Protein AF-K1UHK9-F1 (afdb_monomer_lite)

Sequence (121 aa):
MDTVSGIVMAHKGETPGLGAEIATPKFQAHFAGKKLFKSGEFVSVSLRKGGAKDPEHEVDGISGGTKTSDGVTAMLRDCLSAYLPYFESQHQAAAQSAPAAANEAASSEVSNQQNVNESHE

Structure (mmCIF, N/CA/C/O backbone):
data_AF-K1UHK9-F1
#
_entry.id   AF-K1UHK9-F1
#
loop_
_atom_site.group_PDB
_atom_site.id
_atom_site.type_symbol
_atom_site.label_atom_id
_atom_site.label_alt_id
_atom_site.label_comp_id
_atom_site.label_asym_id
_atom_site.label_entity_id
_atom_site.label_seq_id
_atom_site.pdbx_PDB_ins_code
_atom_site.Cartn_x
_atom_site.Cartn_y
_atom_site.Cartn_z
_atom_site.occupancy
_atom_site.B_iso_or_equiv
_atom_site.auth_seq_id
_atom_site.auth_comp_id
_atom_site.auth_asym_id
_atom_site.auth_atom_id
_atom_site.pdbx_PDB_model_num
ATOM 1 N N . MET A 1 1 ? -11.371 -6.304 12.944 1.00 76.19 1 MET A N 1
ATOM 2 C CA . MET A 1 1 ? -10.261 -6.843 12.137 1.00 76.19 1 MET A CA 1
ATOM 3 C C . MET A 1 1 ? -9.654 -5.649 11.421 1.00 76.19 1 MET A C 1
ATOM 5 O O . MET A 1 1 ? -10.338 -5.063 10.600 1.00 76.19 1 MET A O 1
ATOM 9 N N . ASP A 1 2 ? -8.453 -5.230 11.825 1.00 89.75 2 ASP A N 1
ATOM 10 C CA . ASP A 1 2 ? -7.865 -3.920 11.462 1.00 89.75 2 ASP A CA 1
ATOM 11 C C . ASP A 1 2 ? -6.462 -4.047 10.845 1.00 89.75 2 ASP A C 1
ATOM 13 O O . ASP A 1 2 ? -6.073 -3.262 9.986 1.00 89.75 2 ASP A O 1
ATOM 17 N N . THR A 1 3 ? -5.700 -5.060 11.258 1.00 95.25 3 THR A N 1
ATOM 18 C CA . THR A 1 3 ? -4.281 -5.179 10.916 1.00 95.25 3 THR A CA 1
ATOM 19 C C . THR A 1 3 ? -4.047 -6.015 9.659 1.00 95.25 3 THR A C 1
ATOM 21 O O . THR A 1 3 ? -4.530 -7.143 9.548 1.00 95.25 3 THR A O 1
ATOM 24 N N . VAL A 1 4 ? -3.231 -5.497 8.745 1.00 96.81 4 VAL A N 1
ATOM 25 C CA . VAL A 1 4 ? -2.753 -6.188 7.545 1.00 96.81 4 VAL A CA 1
ATOM 26 C C . VAL A 1 4 ? -1.755 -7.277 7.938 1.00 96.81 4 VAL A C 1
ATOM 28 O O . VAL A 1 4 ? -0.705 -6.997 8.515 1.00 96.81 4 VAL A O 1
ATOM 31 N N . SER A 1 5 ? -2.051 -8.534 7.605 1.00 96.94 5 SER A N 1
ATOM 32 C CA . SER A 1 5 ? -1.126 -9.655 7.846 1.00 96.94 5 SER A CA 1
ATOM 33 C C . SER A 1 5 ? 0.008 -9.721 6.819 1.00 96.94 5 SER A C 1
ATOM 35 O O . SER A 1 5 ? 1.102 -10.179 7.131 1.00 96.94 5 SER A O 1
ATOM 37 N N . GLY A 1 6 ? -0.245 -9.258 5.597 1.00 96.50 6 GLY A N 1
ATOM 38 C CA . GLY A 1 6 ? 0.711 -9.235 4.498 1.00 96.50 6 GLY A CA 1
ATOM 39 C C . GLY A 1 6 ? 0.022 -8.894 3.182 1.00 96.50 6 GLY A C 1
ATOM 40 O O . GLY A 1 6 ? -1.205 -8.822 3.112 1.00 96.50 6 GLY A O 1
ATOM 41 N N . ILE A 1 7 ? 0.817 -8.687 2.137 1.00 97.19 7 ILE A N 1
ATOM 42 C CA . ILE A 1 7 ? 0.339 -8.420 0.781 1.00 97.19 7 ILE A CA 1
ATOM 43 C C . ILE A 1 7 ? 1.226 -9.154 -0.221 1.00 97.19 7 ILE A C 1
ATOM 45 O O . ILE A 1 7 ? 2.421 -9.315 0.011 1.00 97.19 7 ILE A O 1
ATOM 49 N N . VAL A 1 8 ? 0.644 -9.562 -1.346 1.00 96.88 8 VAL A N 1
ATOM 50 C CA . VAL A 1 8 ? 1.384 -10.067 -2.503 1.00 96.88 8 VAL A CA 1
ATOM 51 C C . VAL A 1 8 ? 0.951 -9.264 -3.719 1.00 96.88 8 VAL A C 1
ATOM 53 O O . VAL A 1 8 ? -0.238 -9.158 -4.009 1.00 96.88 8 VAL A O 1
ATOM 56 N N . MET A 1 9 ? 1.919 -8.680 -4.418 1.00 95.25 9 MET A N 1
ATOM 57 C CA . MET A 1 9 ? 1.700 -7.873 -5.615 1.00 95.25 9 MET A CA 1
ATOM 58 C C . MET A 1 9 ? 2.536 -8.417 -6.773 1.00 95.25 9 MET A C 1
ATOM 60 O O . MET A 1 9 ? 3.661 -8.877 -6.586 1.00 95.25 9 MET A O 1
ATOM 64 N N . ALA A 1 10 ? 1.987 -8.336 -7.980 1.00 93.31 10 ALA A N 1
ATOM 65 C CA . ALA A 1 10 ? 2.689 -8.617 -9.228 1.00 93.31 10 ALA A CA 1
ATOM 66 C C . ALA A 1 10 ? 2.840 -7.320 -10.038 1.00 93.31 10 ALA A C 1
ATOM 68 O O . ALA A 1 10 ? 2.100 -6.368 -9.814 1.00 93.31 10 ALA A O 1
ATOM 69 N N . HIS A 1 11 ? 3.777 -7.280 -10.990 1.00 86.31 11 HIS A N 1
ATOM 70 C CA . HIS A 1 11 ? 4.191 -6.034 -11.655 1.00 86.31 11 HIS A CA 1
ATOM 71 C C . HIS A 1 11 ? 4.121 -6.074 -13.195 1.00 86.31 11 HIS A C 1
ATOM 73 O O . HIS A 1 11 ? 5.034 -5.645 -13.903 1.00 86.31 11 HIS A O 1
ATOM 79 N N . LYS A 1 12 ? 3.035 -6.609 -13.764 1.00 86.62 12 LYS A N 1
ATOM 80 C 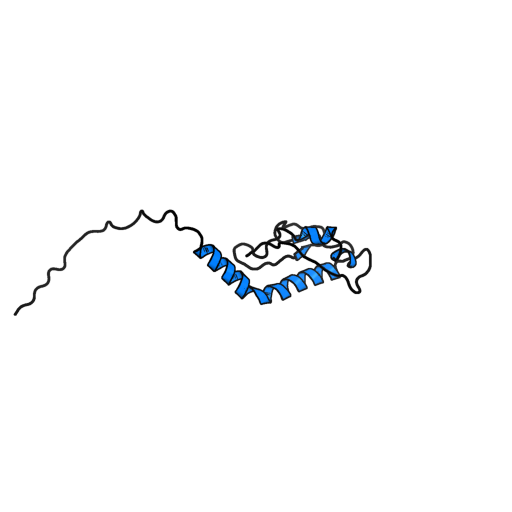CA . LYS A 1 12 ? 2.928 -6.765 -15.224 1.00 86.62 12 LYS A CA 1
ATOM 81 C C . LYS A 1 12 ? 2.947 -5.406 -15.940 1.00 86.62 12 LYS A C 1
ATOM 83 O O . LYS A 1 12 ? 2.011 -4.629 -15.807 1.00 86.62 12 LYS A O 1
ATOM 88 N N . GLY A 1 13 ? 3.970 -5.176 -16.764 1.00 85.50 13 GLY A N 1
ATOM 89 C CA . GLY A 1 13 ? 4.093 -3.965 -17.585 1.00 85.50 13 GLY A CA 1
ATOM 90 C C . GLY A 1 13 ? 4.730 -2.764 -16.879 1.00 85.50 13 GLY A C 1
ATOM 91 O O . GLY A 1 13 ? 4.846 -1.711 -17.494 1.00 85.50 13 GLY A O 1
ATOM 92 N N . GLU A 1 14 ? 5.171 -2.922 -15.630 1.00 91.31 14 GLU A N 1
ATOM 93 C CA . GLU A 1 14 ? 5.968 -1.915 -14.926 1.00 91.31 14 GLU A CA 1
ATOM 94 C C . GLU A 1 14 ? 7.447 -1.980 -15.326 1.00 91.31 14 GLU A C 1
ATOM 96 O O . GLU A 1 14 ? 7.979 -3.044 -15.657 1.00 91.31 14 GLU A O 1
ATOM 101 N N . THR A 1 15 ? 8.134 -0.841 -15.255 1.00 91.44 15 THR A N 1
ATOM 102 C CA . THR A 1 15 ? 9.548 -0.733 -15.639 1.00 91.44 15 THR A CA 1
ATOM 103 C C . THR A 1 15 ? 10.462 -1.324 -14.550 1.00 91.44 15 THR A C 1
ATOM 105 O O . THR A 1 15 ? 10.379 -0.879 -13.398 1.00 91.44 15 THR A O 1
ATOM 108 N N . PRO A 1 16 ? 11.358 -2.284 -14.876 1.00 91.69 16 PRO A N 1
ATOM 109 C CA . PRO A 1 16 ? 12.364 -2.809 -13.944 1.00 91.69 16 PRO A CA 1
ATOM 110 C C . PRO A 1 16 ? 13.209 -1.704 -13.295 1.00 91.69 16 PRO A C 1
ATOM 112 O O . PRO A 1 16 ? 13.627 -0.769 -13.976 1.00 91.69 16 PRO A O 1
ATOM 115 N N . GLY A 1 17 ? 13.455 -1.801 -11.983 1.00 88.81 17 GLY A N 1
ATOM 116 C CA . GLY A 1 17 ? 14.198 -0.795 -11.212 1.00 88.81 17 GLY A CA 1
ATOM 117 C C . GLY A 1 17 ? 13.426 0.494 -10.893 1.00 88.81 17 GLY A C 1
ATOM 118 O O . GLY A 1 17 ? 13.965 1.364 -10.212 1.00 88.81 17 GLY A O 1
ATOM 119 N N . LEU A 1 18 ? 12.187 0.638 -11.380 1.00 91.75 18 LEU A N 1
ATOM 120 C CA . LEU A 1 18 ? 11.248 1.700 -11.004 1.00 91.75 18 LEU A CA 1
ATOM 121 C C . LEU A 1 18 ? 10.006 1.051 -10.372 1.00 91.75 18 LEU A C 1
ATOM 123 O O . LEU A 1 18 ? 10.097 0.455 -9.307 1.00 91.75 18 LEU A O 1
ATOM 127 N N . GLY A 1 19 ? 8.839 1.121 -11.017 1.00 93.06 19 GLY A N 1
ATOM 128 C CA . GLY A 1 19 ? 7.583 0.609 -10.467 1.00 93.06 19 GLY A CA 1
ATOM 129 C C . GLY A 1 19 ? 7.571 -0.899 -10.220 1.00 93.06 19 GLY A C 1
ATOM 130 O O . GLY A 1 19 ? 6.881 -1.362 -9.316 1.00 93.06 19 GLY A O 1
ATOM 131 N N . ALA A 1 20 ? 8.385 -1.671 -10.950 1.00 95.94 20 ALA A N 1
ATOM 132 C CA . ALA A 1 20 ? 8.458 -3.123 -10.794 1.00 95.94 20 ALA A CA 1
ATOM 133 C C . ALA A 1 20 ? 8.847 -3.570 -9.374 1.00 95.94 20 ALA A C 1
ATOM 135 O O . ALA A 1 20 ? 8.487 -4.671 -8.951 1.00 95.94 20 ALA A O 1
ATOM 136 N N . GLU A 1 21 ? 9.518 -2.699 -8.614 1.00 96.00 21 GLU A N 1
ATOM 137 C CA . GLU A 1 21 ? 9.963 -2.989 -7.253 1.00 96.00 21 GLU A CA 1
ATOM 138 C C . GLU A 1 21 ? 8.799 -3.286 -6.284 1.00 96.00 21 GLU A C 1
ATOM 140 O O . GLU A 1 21 ? 9.026 -3.942 -5.264 1.00 96.00 21 GLU A O 1
ATOM 145 N N . ILE A 1 22 ? 7.548 -2.915 -6.620 1.00 95.62 22 ILE A N 1
ATOM 146 C CA . ILE A 1 22 ? 6.352 -3.260 -5.822 1.00 95.62 22 ILE A CA 1
ATOM 147 C C . ILE A 1 22 ? 6.176 -4.768 -5.613 1.00 95.62 22 ILE A C 1
ATOM 149 O O . ILE A 1 22 ? 5.603 -5.205 -4.616 1.00 95.62 22 ILE A O 1
ATOM 153 N N . ALA A 1 23 ? 6.650 -5.583 -6.554 1.00 96.19 23 ALA A N 1
ATOM 154 C CA . ALA A 1 23 ? 6.502 -7.030 -6.489 1.00 96.19 23 ALA A CA 1
ATOM 155 C C . ALA A 1 23 ? 7.616 -7.722 -5.693 1.00 96.19 23 ALA A C 1
ATOM 157 O O . ALA A 1 23 ? 7.584 -8.939 -5.515 1.00 96.19 23 ALA A O 1
ATOM 158 N N . THR A 1 24 ? 8.614 -6.973 -5.223 1.00 96.06 24 THR A N 1
ATOM 159 C CA . THR A 1 24 ? 9.720 -7.567 -4.478 1.00 96.06 24 THR A CA 1
ATOM 160 C C . THR A 1 24 ? 9.274 -7.966 -3.067 1.00 96.06 24 THR A C 1
ATOM 162 O O . THR A 1 24 ? 8.509 -7.233 -2.429 1.00 96.06 24 THR A O 1
ATOM 165 N N . PRO A 1 25 ? 9.796 -9.078 -2.514 1.00 96.94 25 PRO A N 1
ATOM 166 C CA . PRO A 1 25 ? 9.511 -9.464 -1.132 1.00 96.94 25 PRO A CA 1
ATOM 167 C C . PRO A 1 25 ? 9.897 -8.375 -0.127 1.00 96.94 25 PRO A C 1
ATOM 169 O O . PRO A 1 25 ? 9.192 -8.147 0.851 1.00 96.94 25 PRO A O 1
ATOM 172 N N . LYS A 1 26 ? 11.002 -7.666 -0.400 1.00 96.00 26 LYS A N 1
ATOM 173 C CA . LYS A 1 26 ? 11.476 -6.556 0.431 1.00 96.00 26 LYS A CA 1
ATOM 174 C C . LYS A 1 26 ? 10.425 -5.453 0.529 1.00 96.00 26 LYS A C 1
ATOM 176 O O . LYS A 1 26 ? 10.142 -5.001 1.631 1.00 96.00 26 LYS A O 1
ATOM 181 N N . PHE A 1 27 ? 9.839 -5.052 -0.599 1.00 96.50 27 PHE A N 1
ATOM 182 C CA . PHE A 1 27 ? 8.816 -4.014 -0.604 1.00 96.50 27 PHE A CA 1
ATOM 183 C C . PHE A 1 27 ? 7.523 -4.473 0.084 1.00 96.50 27 PHE A C 1
ATOM 185 O O . PHE A 1 27 ? 6.974 -3.767 0.927 1.00 96.50 27 PHE A O 1
ATOM 192 N N . GLN A 1 28 ? 7.056 -5.685 -0.225 1.00 97.75 28 GLN A N 1
ATOM 193 C CA . GLN A 1 28 ? 5.817 -6.241 0.335 1.00 97.75 28 GLN A CA 1
ATOM 194 C C . GLN A 1 28 ? 5.876 -6.432 1.855 1.00 97.75 28 GLN A C 1
ATOM 196 O O . GLN A 1 28 ? 4.864 -6.261 2.538 1.00 97.75 28 GLN A O 1
ATOM 201 N N . ALA A 1 29 ? 7.060 -6.716 2.405 1.00 97.50 29 ALA A N 1
ATOM 202 C CA . ALA A 1 29 ? 7.262 -6.854 3.845 1.00 97.50 29 ALA A CA 1
ATOM 203 C C . ALA A 1 29 ? 6.901 -5.582 4.634 1.00 97.50 29 ALA A C 1
ATOM 205 O O . ALA A 1 29 ? 6.555 -5.678 5.809 1.00 97.50 29 ALA A O 1
ATOM 206 N N . HIS A 1 30 ? 6.915 -4.402 4.003 1.00 97.00 30 HIS A N 1
ATOM 207 C CA . HIS A 1 30 ? 6.552 -3.150 4.667 1.00 97.00 30 HIS A CA 1
ATOM 208 C C . HIS A 1 30 ? 5.061 -3.040 5.024 1.00 97.00 30 HIS A C 1
ATOM 210 O O . HIS A 1 30 ? 4.705 -2.161 5.804 1.00 97.00 30 HIS A O 1
ATOM 216 N N . PHE A 1 31 ? 4.189 -3.895 4.480 1.00 98.00 31 PHE A N 1
ATOM 217 C CA . PHE A 1 31 ? 2.739 -3.819 4.708 1.00 98.00 31 PHE A CA 1
ATOM 218 C C . PHE A 1 31 ? 2.260 -4.629 5.911 1.00 98.00 31 PHE A C 1
ATOM 220 O O . PHE A 1 31 ? 1.186 -4.350 6.443 1.00 98.00 31 PHE A O 1
ATOM 227 N N . ALA A 1 32 ? 3.021 -5.633 6.347 1.00 97.75 32 ALA A N 1
ATOM 228 C CA . ALA A 1 32 ? 2.647 -6.414 7.517 1.00 97.75 32 ALA A CA 1
ATOM 229 C C . ALA A 1 32 ? 2.612 -5.511 8.764 1.00 97.75 32 ALA A C 1
ATOM 231 O O . ALA A 1 32 ? 3.525 -4.722 9.002 1.00 97.75 32 ALA A O 1
ATOM 232 N N . GLY A 1 33 ? 1.542 -5.613 9.552 1.00 97.38 33 GLY A N 1
ATOM 233 C CA . GLY A 1 33 ? 1.339 -4.810 10.758 1.00 97.38 33 GLY A CA 1
ATOM 234 C C . GLY A 1 33 ? 0.689 -3.441 10.530 1.00 97.38 33 GLY A C 1
ATOM 235 O O . GLY A 1 33 ? 0.347 -2.785 11.512 1.00 97.38 33 GLY A O 1
ATOM 236 N N . LYS A 1 34 ? 0.471 -3.013 9.278 1.00 98.06 34 LYS A N 1
ATOM 237 C CA . LYS A 1 34 ? -0.247 -1.761 8.987 1.00 98.06 34 LYS A CA 1
ATOM 238 C C . LYS A 1 34 ? -1.716 -1.858 9.385 1.00 98.06 34 LYS A C 1
ATOM 240 O O . LYS A 1 34 ? -2.291 -2.945 9.373 1.00 98.06 34 LYS A O 1
ATOM 245 N N . LYS A 1 35 ? -2.320 -0.724 9.720 1.00 97.00 35 LYS A N 1
ATOM 246 C CA . LYS A 1 35 ? -3.708 -0.613 10.182 1.00 97.00 35 LYS A CA 1
ATOM 247 C C . LYS A 1 35 ? -4.578 0.049 9.125 1.00 97.00 35 LYS A C 1
ATOM 249 O O . LYS A 1 35 ? -4.132 0.968 8.439 1.00 97.00 35 LYS A O 1
ATOM 254 N N . LEU A 1 36 ? -5.820 -0.405 9.001 1.00 96.38 36 LEU A N 1
ATOM 255 C CA . LEU A 1 36 ? -6.776 0.127 8.028 1.00 96.38 36 LEU A CA 1
ATOM 256 C C . LEU A 1 36 ? -7.621 1.267 8.602 1.00 96.38 36 LEU A C 1
ATOM 258 O O . LEU A 1 36 ? -8.148 2.076 7.833 1.00 96.38 36 LEU A O 1
ATOM 262 N N . PHE A 1 37 ? -7.735 1.336 9.929 1.00 95.25 37 PHE A N 1
ATOM 263 C CA . PHE A 1 37 ? -8.566 2.307 10.627 1.00 95.25 37 PHE A CA 1
ATOM 264 C C . PHE A 1 37 ? -7.758 3.178 11.585 1.00 95.25 37 PHE A C 1
ATOM 266 O O . PHE A 1 37 ? -6.865 2.699 12.280 1.00 95.25 37 PHE A O 1
ATOM 273 N N . LYS A 1 38 ? -8.137 4.453 11.684 1.00 94.62 38 LYS A N 1
ATOM 274 C CA . LYS A 1 38 ? -7.604 5.412 12.654 1.00 94.62 38 LYS A CA 1
ATOM 275 C C . LYS A 1 38 ? -8.768 6.055 13.389 1.00 94.62 38 LYS A C 1
ATOM 277 O O . LYS A 1 38 ? -9.636 6.652 12.764 1.00 94.62 38 LYS A O 1
ATOM 282 N N . SER A 1 39 ? -8.822 5.898 14.710 1.00 91.81 39 SER A N 1
ATOM 283 C CA . SER A 1 39 ? -9.918 6.437 15.536 1.00 91.81 39 SER A CA 1
ATOM 284 C C . SER A 1 39 ? -11.326 6.025 15.063 1.00 91.81 39 SER A C 1
ATOM 286 O O . SER A 1 39 ? -12.272 6.797 15.174 1.00 91.81 39 SER A O 1
ATOM 288 N N . GLY A 1 40 ? -11.466 4.812 14.519 1.00 89.12 40 GLY A N 1
ATOM 289 C CA . GLY A 1 40 ? -12.732 4.293 13.987 1.00 89.12 40 GLY A CA 1
ATOM 290 C C . GLY A 1 40 ? -13.046 4.698 12.543 1.00 89.12 40 GLY A C 1
ATOM 291 O O . GLY A 1 40 ? -13.970 4.144 11.959 1.00 89.12 40 GLY A O 1
ATOM 292 N N . GLU A 1 41 ? -12.265 5.593 11.937 1.00 93.19 41 GLU A N 1
ATOM 293 C CA . GLU A 1 41 ? -12.412 5.986 10.535 1.00 93.19 41 GLU A CA 1
ATOM 294 C C . GLU A 1 41 ? -11.528 5.127 9.624 1.00 93.19 41 GLU A C 1
ATOM 296 O O . GLU A 1 41 ? -10.373 4.842 9.950 1.00 93.19 41 GLU A O 1
ATOM 301 N N . PHE A 1 42 ? -12.050 4.725 8.462 1.00 95.06 42 PHE A N 1
ATOM 302 C CA . PHE A 1 42 ? -11.271 4.012 7.452 1.00 95.06 42 PHE A CA 1
ATOM 303 C C . PHE A 1 42 ? -10.305 4.945 6.710 1.00 95.06 42 PHE A C 1
ATOM 305 O O . PHE A 1 42 ? -10.714 5.814 5.934 1.00 95.06 42 PHE A O 1
ATOM 312 N N . VAL A 1 43 ? -9.007 4.694 6.878 1.00 96.69 43 VAL A N 1
ATOM 313 C CA . VAL A 1 43 ? -7.926 5.469 6.249 1.00 96.69 43 VAL A CA 1
ATOM 314 C C . VAL A 1 43 ? -7.154 4.682 5.187 1.00 96.69 43 VAL A C 1
ATOM 316 O O . VAL A 1 43 ? -6.536 5.296 4.318 1.00 96.69 43 VAL A O 1
ATOM 319 N N . SER A 1 44 ? -7.267 3.346 5.170 1.00 97.31 44 SER A N 1
ATOM 320 C CA . SER A 1 44 ? -6.469 2.447 4.316 1.00 97.31 44 SER A CA 1
ATOM 321 C C . SER A 1 44 ? -4.954 2.545 4.582 1.00 97.31 44 SER A C 1
ATOM 323 O O . SER A 1 44 ? -4.509 3.207 5.518 1.00 97.31 44 SER A O 1
ATOM 325 N N . VAL A 1 45 ? -4.156 1.868 3.751 1.00 98.25 45 VAL A N 1
ATOM 326 C CA . VAL A 1 45 ? -2.695 2.018 3.687 1.00 98.25 45 VAL A CA 1
ATOM 327 C C . VAL A 1 45 ? -2.325 2.813 2.439 1.00 98.25 45 VAL A C 1
ATOM 329 O O . VAL A 1 45 ? -2.817 2.523 1.348 1.00 98.25 45 VAL A O 1
ATOM 332 N N . SER A 1 46 ? -1.436 3.795 2.585 1.00 98.25 46 SER A N 1
ATOM 333 C CA . SER A 1 46 ? -0.968 4.633 1.474 1.00 98.25 46 SER A CA 1
ATOM 334 C C . SER A 1 46 ? 0.548 4.596 1.306 1.00 98.25 46 SER A C 1
ATOM 336 O O . SER A 1 46 ? 1.291 4.334 2.250 1.00 98.25 46 SER A O 1
ATOM 338 N N . LEU A 1 47 ? 1.023 4.836 0.085 1.00 98.06 47 LEU A N 1
ATOM 339 C CA . LEU A 1 47 ? 2.448 4.884 -0.228 1.00 98.06 47 LEU A CA 1
ATOM 340 C C . LEU A 1 47 ? 2.887 6.346 -0.314 1.00 98.06 47 LEU A C 1
ATOM 342 O O . LEU A 1 47 ? 2.392 7.106 -1.146 1.00 98.06 47 LEU A O 1
ATOM 346 N N . ARG A 1 48 ? 3.843 6.753 0.525 1.00 97.50 48 ARG A N 1
ATOM 347 C CA . ARG A 1 48 ? 4.302 8.144 0.608 1.00 97.50 48 ARG A CA 1
ATOM 348 C C . ARG A 1 48 ? 5.626 8.345 -0.119 1.00 97.50 48 ARG A C 1
ATOM 350 O O . ARG A 1 48 ? 6.662 7.788 0.244 1.00 97.50 48 ARG A O 1
ATOM 357 N N . LYS A 1 49 ? 5.632 9.245 -1.104 1.00 94.25 49 LYS A N 1
ATOM 358 C CA . LYS A 1 49 ? 6.874 9.724 -1.724 1.00 94.25 49 LYS A CA 1
ATOM 359 C C . LYS A 1 49 ? 7.764 10.419 -0.686 1.00 94.25 49 LYS A C 1
ATOM 361 O O . LYS A 1 49 ? 7.312 11.329 0.006 1.00 94.25 49 LYS A O 1
ATOM 366 N N . GLY A 1 50 ? 9.043 10.045 -0.652 1.00 91.50 50 GLY A N 1
ATOM 367 C CA . GLY A 1 50 ? 10.030 10.642 0.256 1.00 91.50 50 GLY A CA 1
ATOM 368 C C . GLY A 1 50 ? 10.025 10.058 1.671 1.00 91.50 50 GLY A C 1
ATOM 369 O O . GLY A 1 50 ? 10.587 10.683 2.564 1.00 91.50 50 GLY A O 1
ATOM 370 N N . GLY A 1 51 ? 9.415 8.883 1.855 1.00 92.62 51 GLY A N 1
ATOM 371 C CA . GLY A 1 51 ? 9.386 8.150 3.120 1.00 92.62 51 GLY A CA 1
ATOM 372 C C . GLY A 1 51 ? 8.084 8.350 3.893 1.00 92.62 51 GLY A C 1
ATOM 373 O O . GLY A 1 51 ? 7.536 9.455 3.926 1.00 92.62 51 GLY A O 1
ATOM 374 N N . ALA A 1 52 ? 7.592 7.272 4.499 1.00 95.31 52 ALA A N 1
ATOM 375 C CA . ALA A 1 52 ? 6.436 7.235 5.378 1.00 95.31 52 ALA A CA 1
ATOM 376 C C . ALA A 1 52 ? 6.665 8.114 6.613 1.00 95.31 52 ALA A C 1
ATOM 378 O O . ALA A 1 52 ? 7.737 8.120 7.218 1.00 95.31 52 ALA A O 1
ATOM 379 N N . LYS A 1 53 ? 5.631 8.864 6.992 1.00 96.31 53 LYS A N 1
ATOM 380 C CA . LYS A 1 53 ? 5.594 9.687 8.207 1.00 96.31 53 LYS A CA 1
ATOM 381 C C . LYS A 1 53 ? 4.675 9.085 9.257 1.00 96.31 53 LYS A C 1
ATOM 383 O O . LYS A 1 53 ? 4.922 9.263 10.445 1.00 96.31 53 LYS A O 1
ATOM 388 N N . ASP A 1 54 ? 3.633 8.390 8.812 1.00 96.69 54 ASP A N 1
ATOM 389 C CA . ASP A 1 54 ? 2.735 7.634 9.674 1.00 96.69 54 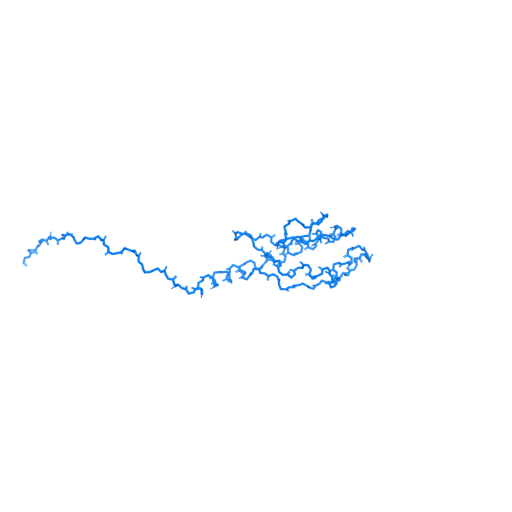ASP A CA 1
ATOM 390 C C . ASP A 1 54 ? 3.089 6.135 9.590 1.00 96.69 54 ASP A C 1
ATOM 392 O O . ASP A 1 54 ? 2.723 5.466 8.623 1.00 96.69 54 ASP A O 1
ATOM 396 N N . PRO A 1 55 ? 3.828 5.574 10.563 1.00 95.06 55 PRO A N 1
ATOM 397 C CA . PRO A 1 55 ? 4.269 4.185 10.495 1.00 95.06 55 PRO A CA 1
ATOM 398 C C . PRO A 1 55 ? 3.118 3.175 10.597 1.00 95.06 55 PRO A C 1
ATOM 400 O O . PRO A 1 55 ? 3.332 2.011 10.259 1.00 95.06 55 PRO A O 1
ATOM 403 N N . GLU A 1 56 ? 1.920 3.574 11.030 1.00 97.31 56 GLU A N 1
ATOM 404 C CA . GLU A 1 56 ? 0.773 2.667 11.136 1.00 97.31 56 GLU A CA 1
ATOM 405 C C . GLU A 1 56 ? -0.005 2.562 9.820 1.00 97.31 56 GLU A C 1
ATOM 407 O O . GLU A 1 56 ? -0.509 1.485 9.495 1.00 97.31 56 GLU A O 1
ATOM 412 N N . HIS A 1 57 ? -0.057 3.643 9.038 1.00 98.06 57 HIS A N 1
ATOM 413 C CA . HIS A 1 57 ? -0.926 3.749 7.855 1.00 98.06 57 HIS A CA 1
ATOM 414 C C . HIS A 1 57 ? -0.183 4.060 6.548 1.00 98.06 57 HIS A C 1
ATOM 416 O O . HIS A 1 57 ? -0.781 4.056 5.471 1.00 98.06 57 HIS A O 1
ATOM 422 N N . GLU A 1 58 ? 1.121 4.324 6.608 1.00 98.38 58 GLU A N 1
ATOM 423 C CA . GLU A 1 58 ? 1.935 4.630 5.436 1.00 98.38 58 GLU A CA 1
ATOM 424 C C . GLU A 1 58 ? 3.071 3.617 5.236 1.00 98.38 58 GLU A C 1
ATOM 426 O O . GLU A 1 58 ? 3.653 3.062 6.177 1.00 98.38 58 GLU A O 1
ATOM 431 N N . VAL A 1 59 ? 3.396 3.397 3.967 1.00 98.00 59 VAL A N 1
ATOM 432 C CA . VAL A 1 59 ? 4.572 2.671 3.480 1.00 98.00 59 VAL A CA 1
ATOM 433 C C . VAL A 1 59 ? 5.400 3.627 2.624 1.00 98.00 59 VAL A C 1
ATOM 435 O O . VAL A 1 59 ? 4.863 4.542 1.997 1.00 98.00 59 VAL A O 1
ATOM 438 N N . ASP A 1 60 ? 6.714 3.439 2.593 1.00 97.50 60 ASP A N 1
ATOM 439 C CA . ASP A 1 60 ? 7.582 4.213 1.710 1.00 97.50 60 ASP A CA 1
ATOM 440 C C . ASP A 1 60 ? 7.179 4.001 0.245 1.00 97.50 60 ASP A C 1
ATOM 442 O O . ASP A 1 60 ? 7.025 2.876 -0.223 1.00 97.50 60 ASP A O 1
ATOM 446 N N . GLY A 1 61 ? 7.011 5.089 -0.503 1.00 96.31 61 GLY A N 1
ATOM 447 C CA . GLY A 1 61 ? 6.819 5.026 -1.948 1.00 96.31 61 GLY A CA 1
ATOM 448 C C . GLY A 1 61 ? 8.109 4.635 -2.671 1.00 96.31 61 GLY A C 1
ATOM 449 O O . GLY A 1 61 ? 9.216 4.915 -2.208 1.00 96.31 61 GLY A O 1
ATOM 450 N N . ILE A 1 62 ? 7.976 4.038 -3.853 1.00 95.06 62 ILE A N 1
ATOM 451 C CA . ILE A 1 62 ? 9.133 3.595 -4.635 1.00 95.06 62 ILE A CA 1
ATOM 452 C C . ILE A 1 62 ? 9.779 4.781 -5.346 1.00 95.06 62 ILE A C 1
ATOM 454 O O . ILE A 1 62 ? 9.125 5.533 -6.079 1.00 95.06 62 ILE A O 1
ATOM 458 N N . SER A 1 63 ? 11.092 4.932 -5.164 1.00 93.12 63 SER A N 1
ATOM 459 C CA . SER A 1 63 ? 11.880 5.927 -5.895 1.00 93.12 63 SER A CA 1
ATOM 460 C C . SER A 1 63 ? 11.810 5.658 -7.401 1.00 93.12 63 SER A C 1
ATOM 462 O O . SER A 1 63 ? 11.983 4.529 -7.843 1.00 93.12 63 SER A O 1
ATOM 464 N N . GLY A 1 64 ? 11.485 6.677 -8.199 1.00 92.44 64 GLY A N 1
ATOM 465 C CA . GLY A 1 64 ? 11.231 6.522 -9.639 1.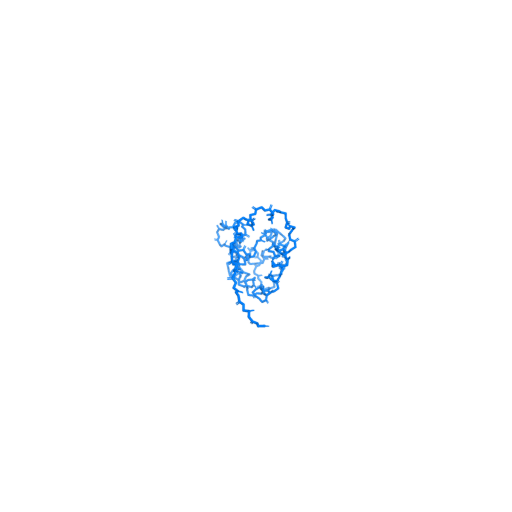00 92.44 64 GLY A CA 1
ATOM 466 C C . GLY A 1 64 ? 9.881 5.875 -9.997 1.00 92.44 64 GLY A C 1
ATOM 467 O O . GLY A 1 64 ? 9.415 6.044 -11.117 1.00 92.44 64 GLY A O 1
ATOM 468 N N . GLY A 1 65 ? 9.196 5.222 -9.054 1.00 94.50 65 GLY A N 1
ATOM 469 C CA . GLY A 1 65 ? 7.901 4.554 -9.238 1.00 94.50 65 GLY A CA 1
ATOM 470 C C . GLY A 1 65 ? 6.714 5.330 -8.659 1.00 94.50 65 GLY A C 1
ATOM 471 O O . GLY A 1 65 ? 5.831 4.733 -8.047 1.00 94.50 65 GLY A O 1
ATOM 472 N N . THR A 1 66 ? 6.681 6.665 -8.789 1.00 94.88 66 THR A N 1
ATOM 473 C CA . THR A 1 66 ? 5.610 7.488 -8.180 1.00 94.88 66 THR A CA 1
ATOM 474 C C . THR A 1 66 ? 4.227 7.120 -8.721 1.00 94.88 66 THR A C 1
ATOM 476 O O . THR A 1 66 ? 3.313 6.933 -7.932 1.00 94.88 66 THR A O 1
ATOM 479 N N . LYS A 1 67 ? 4.075 6.922 -10.038 1.00 95.62 67 LYS A N 1
ATOM 480 C CA . LYS A 1 67 ? 2.780 6.538 -10.629 1.00 95.62 67 LYS A CA 1
ATOM 481 C C . LYS A 1 67 ? 2.298 5.168 -10.165 1.00 95.62 67 LYS A C 1
ATOM 483 O O . LYS A 1 67 ? 1.121 5.016 -9.864 1.00 95.62 67 LYS A O 1
ATOM 488 N N . THR A 1 68 ? 3.210 4.215 -10.028 1.00 96.06 68 THR A N 1
ATOM 489 C CA . THR A 1 68 ? 2.916 2.909 -9.439 1.00 96.06 68 THR A CA 1
ATOM 490 C C . THR A 1 68 ? 2.516 3.043 -7.971 1.00 96.06 68 THR A C 1
ATOM 492 O O . THR A 1 68 ? 1.547 2.430 -7.541 1.00 96.06 68 THR A O 1
ATOM 495 N N . SER A 1 69 ? 3.212 3.892 -7.209 1.00 97.12 69 SER A N 1
ATOM 496 C CA . SER A 1 69 ? 2.916 4.131 -5.790 1.00 97.12 69 SER A CA 1
ATOM 497 C C . SER A 1 69 ? 1.530 4.763 -5.589 1.00 97.12 69 SER A C 1
ATOM 499 O O . SER A 1 69 ? 0.759 4.316 -4.737 1.00 97.12 69 SER A O 1
ATOM 501 N N . ASP A 1 70 ? 1.189 5.756 -6.415 1.00 97.62 70 ASP A N 1
ATOM 502 C CA . ASP A 1 70 ? -0.133 6.389 -6.438 1.00 97.62 70 ASP A CA 1
ATOM 503 C C . ASP A 1 70 ? -1.214 5.363 -6.825 1.00 97.62 70 ASP A C 1
ATOM 505 O O . ASP A 1 70 ? -2.259 5.278 -6.181 1.00 97.62 70 ASP A O 1
ATOM 509 N N . GLY A 1 71 ? -0.938 4.537 -7.841 1.00 96.81 71 GLY A N 1
ATOM 510 C CA . GLY A 1 71 ? -1.837 3.484 -8.311 1.00 96.81 71 GLY A CA 1
ATOM 511 C C . GLY A 1 71 ? -2.118 2.416 -7.254 1.00 96.81 71 GLY A C 1
ATOM 512 O O . GLY A 1 71 ? -3.274 2.067 -7.042 1.00 96.81 71 GLY A O 1
ATOM 513 N N . VAL A 1 72 ? -1.094 1.939 -6.540 1.00 97.06 72 VAL A N 1
ATOM 514 C CA . VAL A 1 72 ? -1.265 0.987 -5.427 1.00 97.06 72 VAL A CA 1
ATOM 515 C C . VAL A 1 72 ? -2.050 1.624 -4.280 1.00 97.06 72 VAL A C 1
ATOM 517 O O . VAL A 1 72 ? -2.932 0.977 -3.724 1.00 97.06 72 VAL A O 1
ATOM 520 N N . THR A 1 73 ? -1.787 2.893 -3.954 1.00 98.44 73 THR A N 1
ATOM 521 C CA . THR A 1 73 ? -2.552 3.624 -2.928 1.00 98.44 73 THR A CA 1
ATOM 522 C C . THR A 1 73 ? -4.041 3.681 -3.277 1.00 98.44 73 THR A C 1
ATOM 524 O O . THR A 1 73 ? -4.885 3.355 -2.441 1.00 98.44 73 THR A O 1
ATOM 527 N N . ALA A 1 74 ? -4.364 4.046 -4.522 1.00 98.38 74 ALA A N 1
ATOM 528 C CA . ALA A 1 74 ? -5.739 4.074 -5.011 1.00 98.38 74 ALA A CA 1
ATOM 529 C C . ALA A 1 74 ? -6.366 2.672 -5.003 1.00 98.38 74 ALA A C 1
ATOM 531 O O . ALA A 1 74 ? -7.424 2.481 -4.413 1.00 98.38 74 ALA A O 1
ATOM 532 N N . MET A 1 75 ? -5.664 1.674 -5.550 1.00 97.44 75 MET A N 1
ATOM 533 C CA . MET A 1 75 ? -6.107 0.278 -5.583 1.00 97.44 75 MET A CA 1
ATOM 534 C C . MET A 1 75 ? -6.468 -0.237 -4.186 1.00 97.44 75 MET A C 1
ATOM 536 O O . MET A 1 75 ? -7.534 -0.817 -4.005 1.00 97.44 75 MET A O 1
ATOM 540 N N . LEU A 1 76 ? -5.605 -0.023 -3.188 1.00 97.81 76 LEU A N 1
ATOM 541 C CA . LEU A 1 76 ? -5.861 -0.478 -1.822 1.00 97.81 76 LEU A CA 1
ATOM 542 C C . LEU A 1 76 ? -7.101 0.187 -1.237 1.00 97.81 76 LEU A C 1
ATOM 544 O O . LEU A 1 76 ? -7.959 -0.500 -0.688 1.00 97.81 76 LEU A O 1
ATOM 548 N N . ARG A 1 77 ? -7.218 1.511 -1.372 1.00 98.12 77 ARG A N 1
ATOM 549 C CA . ARG A 1 77 ? -8.386 2.241 -0.878 1.00 98.12 77 ARG A CA 1
ATOM 550 C C . ARG A 1 77 ? -9.670 1.766 -1.557 1.00 98.12 77 ARG A C 1
ATOM 552 O O . ARG A 1 77 ? -10.624 1.453 -0.849 1.00 98.12 77 ARG A O 1
ATOM 559 N N . ASP A 1 78 ? -9.687 1.669 -2.880 1.00 98.00 78 ASP A N 1
ATOM 560 C CA . ASP A 1 78 ? -10.884 1.321 -3.649 1.00 98.00 78 ASP A CA 1
ATOM 561 C C . ASP A 1 78 ? -11.323 -0.123 -3.383 1.00 98.00 78 ASP A C 1
ATOM 563 O O . ASP A 1 78 ? -12.486 -0.376 -3.063 1.00 98.00 78 ASP A O 1
ATOM 567 N N . CYS A 1 79 ? -10.387 -1.076 -3.438 1.00 96.56 79 CYS A N 1
ATOM 568 C CA . CYS A 1 79 ? -10.694 -2.484 -3.206 1.00 96.56 79 CYS A CA 1
ATOM 569 C C . CYS A 1 79 ? -11.151 -2.743 -1.768 1.00 96.56 79 CYS A C 1
ATOM 571 O O . CYS A 1 79 ? -12.119 -3.471 -1.570 1.00 96.56 79 CYS A O 1
ATOM 573 N N . LEU A 1 80 ? -10.489 -2.158 -0.763 1.00 96.06 80 LEU A N 1
ATOM 574 C CA . LEU A 1 80 ? -10.848 -2.378 0.642 1.00 96.06 80 LEU A CA 1
ATOM 575 C C . LEU A 1 80 ? -12.133 -1.644 1.042 1.00 96.06 80 LEU A C 1
ATOM 577 O O . LEU A 1 80 ? -12.857 -2.143 1.902 1.00 96.06 80 LEU A O 1
ATOM 581 N N . SER A 1 81 ? -12.463 -0.523 0.390 1.00 96.12 81 SER A N 1
ATOM 582 C CA . SER A 1 81 ? -13.719 0.200 0.642 1.00 96.12 81 SER A CA 1
ATOM 583 C C . SER A 1 81 ? -14.951 -0.681 0.407 1.00 96.12 81 SER A C 1
ATOM 585 O O . SER A 1 81 ? -15.930 -0.592 1.145 1.00 96.12 81 SER A O 1
ATOM 587 N N . ALA A 1 82 ? -14.893 -1.593 -0.567 1.00 96.19 82 ALA A N 1
ATOM 588 C CA . ALA A 1 82 ? -15.977 -2.540 -0.834 1.00 96.19 82 ALA A CA 1
ATOM 589 C C . ALA A 1 82 ? -16.236 -3.526 0.326 1.00 96.19 82 ALA A C 1
ATOM 591 O O . ALA A 1 82 ? -17.326 -4.084 0.426 1.00 96.19 82 ALA A O 1
ATOM 592 N N . TYR A 1 83 ? -15.257 -3.725 1.215 1.00 94.88 83 TYR A N 1
ATOM 593 C CA . TYR A 1 83 ? -15.342 -4.636 2.360 1.00 94.88 83 TYR A CA 1
ATOM 594 C C . TYR A 1 83 ? -15.631 -3.922 3.687 1.00 94.88 83 TYR A C 1
ATOM 596 O O . TYR A 1 83 ? -15.681 -4.584 4.724 1.00 94.88 83 TYR A O 1
ATOM 604 N N . LEU A 1 84 ? -15.863 -2.603 3.692 1.00 93.81 84 LEU A N 1
ATOM 605 C CA . LEU A 1 84 ? -16.127 -1.855 4.929 1.00 93.81 84 LEU A CA 1
ATOM 606 C C . LEU A 1 84 ? -17.258 -2.438 5.785 1.00 93.81 84 LEU A C 1
ATOM 608 O O . LEU A 1 84 ? -17.011 -2.639 6.976 1.00 93.81 84 LEU A O 1
ATOM 612 N N . PRO A 1 85 ? -18.422 -2.833 5.225 1.00 93.75 85 PRO A N 1
ATOM 613 C CA . PRO A 1 85 ? -19.479 -3.443 6.032 1.00 93.75 85 PRO A CA 1
ATOM 614 C C . PRO A 1 85 ? -19.008 -4.710 6.759 1.00 93.75 85 PRO A C 1
ATOM 616 O O . PRO A 1 85 ? -19.384 -4.969 7.902 1.00 93.75 85 PRO A O 1
ATOM 619 N N . TYR A 1 86 ? -18.138 -5.495 6.116 1.00 93.25 86 TYR A N 1
ATOM 620 C CA . TYR A 1 86 ? -17.546 -6.670 6.738 1.00 93.25 86 TYR A CA 1
ATOM 621 C C . TYR A 1 86 ? -16.593 -6.271 7.871 1.00 93.25 86 TYR A C 1
ATOM 623 O O . TYR A 1 86 ? -16.746 -6.765 8.986 1.00 93.25 86 TYR A O 1
ATOM 631 N N . PHE A 1 87 ? -15.652 -5.353 7.638 1.00 91.62 87 PHE A N 1
ATOM 632 C CA . PHE A 1 87 ? -14.696 -4.927 8.668 1.00 91.62 87 PHE A CA 1
ATOM 633 C C . PHE A 1 87 ? -15.376 -4.321 9.902 1.00 91.62 87 PHE A C 1
ATOM 635 O O . PHE A 1 87 ? -14.999 -4.651 11.030 1.00 91.62 87 PHE A O 1
ATOM 642 N N . GLU A 1 88 ? -16.413 -3.508 9.697 1.00 88.38 88 GLU A N 1
ATOM 643 C CA . GLU A 1 88 ? -17.223 -2.919 10.767 1.00 88.38 88 GLU A CA 1
ATOM 644 C C . GLU A 1 88 ? -17.963 -3.990 11.576 1.00 88.38 88 GLU A C 1
ATOM 646 O O . GLU A 1 88 ? -17.910 -3.970 12.809 1.00 88.38 88 GLU A O 1
ATOM 651 N N . SER A 1 89 ? -18.559 -4.989 10.908 1.00 90.12 89 SER A N 1
ATOM 652 C CA . SER A 1 89 ? -19.206 -6.116 11.597 1.00 90.12 89 SER A CA 1
ATOM 653 C C . SER A 1 89 ? -18.228 -6.875 12.502 1.00 90.12 89 SER A C 1
ATOM 655 O O . SER A 1 89 ? -18.560 -7.225 13.634 1.00 90.12 89 SER A O 1
ATOM 657 N N . GLN A 1 90 ? -16.983 -7.065 12.047 1.00 87.75 90 GLN A N 1
ATOM 658 C CA . GLN A 1 90 ? -15.945 -7.738 12.827 1.00 87.75 90 GLN A CA 1
ATOM 659 C C . GLN A 1 90 ? -15.449 -6.880 14.002 1.00 87.75 90 GLN A C 1
ATOM 661 O O . GLN A 1 90 ? -15.003 -7.429 15.007 1.00 87.75 90 GLN A O 1
ATOM 666 N N . HIS A 1 91 ? -15.503 -5.546 13.908 1.00 80.31 91 HIS A N 1
ATOM 667 C CA . HIS A 1 91 ? -15.215 -4.662 15.045 1.00 80.31 91 HIS A CA 1
ATOM 668 C C . HIS A 1 91 ? -16.308 -4.702 16.108 1.00 80.31 91 HIS A C 1
ATOM 670 O O . HIS A 1 91 ? -15.986 -4.787 17.292 1.00 80.31 91 HIS A O 1
ATOM 676 N N . GLN A 1 92 ? -17.580 -4.708 15.707 1.00 77.12 92 GLN A N 1
ATOM 677 C CA . GLN A 1 92 ? -18.689 -4.830 16.655 1.00 77.12 92 GLN A CA 1
ATOM 678 C C . GLN A 1 92 ? -18.704 -6.195 17.345 1.00 77.12 92 GLN A C 1
ATOM 680 O O . GLN A 1 92 ? -18.824 -6.250 18.567 1.00 77.12 92 GLN A O 1
ATOM 685 N N . ALA A 1 93 ? -18.496 -7.282 16.595 1.00 76.56 93 ALA A N 1
ATOM 686 C CA . ALA A 1 93 ? -18.408 -8.625 17.164 1.00 76.56 93 ALA A CA 1
ATOM 687 C C . ALA A 1 93 ? -17.263 -8.738 18.186 1.00 76.56 93 ALA A C 1
ATOM 689 O O . ALA A 1 93 ? -17.453 -9.271 19.279 1.00 76.56 93 ALA A O 1
ATOM 690 N N . ALA A 1 94 ? -16.092 -8.170 17.874 1.00 71.75 94 ALA A N 1
ATOM 691 C CA . ALA A 1 94 ? -14.964 -8.139 18.801 1.00 71.75 94 ALA A CA 1
ATOM 692 C C . ALA A 1 94 ? -15.282 -7.337 20.078 1.00 71.75 94 ALA A C 1
ATOM 694 O O . ALA A 1 94 ? -15.012 -7.824 21.175 1.00 71.75 94 ALA A O 1
ATOM 695 N N . ALA A 1 95 ? -15.908 -6.160 19.954 1.00 68.12 95 ALA A N 1
ATOM 696 C CA . ALA A 1 95 ? -16.290 -5.321 21.094 1.00 68.12 95 ALA A CA 1
ATOM 697 C C . ALA A 1 95 ? -17.338 -5.981 22.010 1.00 68.12 95 ALA A C 1
ATOM 699 O O . ALA A 1 95 ? -17.294 -5.800 23.223 1.00 68.12 95 ALA A O 1
ATOM 700 N N . GLN A 1 96 ? -18.253 -6.772 21.446 1.00 59.75 96 GLN A N 1
ATOM 701 C CA . GLN A 1 96 ? -19.295 -7.487 22.194 1.00 59.75 96 GLN A CA 1
ATOM 702 C C . GLN A 1 96 ? -18.792 -8.782 22.857 1.00 59.75 96 GLN A C 1
ATOM 704 O O . GLN A 1 96 ? -19.412 -9.270 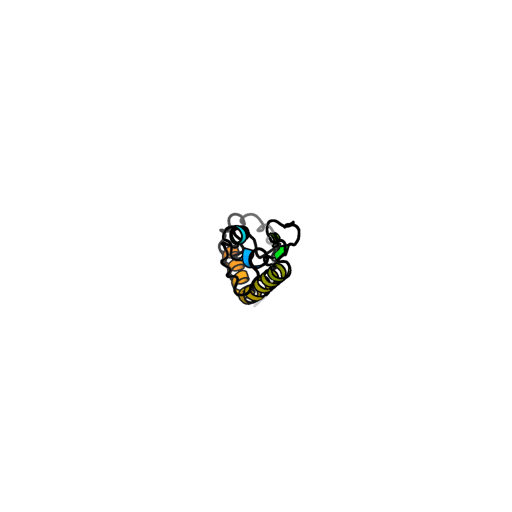23.797 1.00 59.75 96 GLN A O 1
ATOM 709 N N . SER A 1 97 ? -17.673 -9.338 22.383 1.00 59.97 97 SER A N 1
ATOM 710 C CA . SER A 1 97 ? -17.067 -10.574 22.908 1.00 59.97 97 SER A CA 1
ATOM 711 C C . SER A 1 97 ? -16.016 -10.360 24.009 1.00 59.97 97 SER A C 1
ATOM 713 O O . SER A 1 97 ? -15.521 -11.333 24.580 1.00 59.97 97 SER A O 1
ATOM 715 N N . ALA A 1 98 ? -15.667 -9.109 24.329 1.00 53.97 98 ALA A N 1
ATOM 716 C CA . ALA A 1 98 ? -14.784 -8.795 25.450 1.00 53.97 98 ALA A CA 1
ATOM 717 C C . ALA A 1 98 ? -15.535 -9.015 2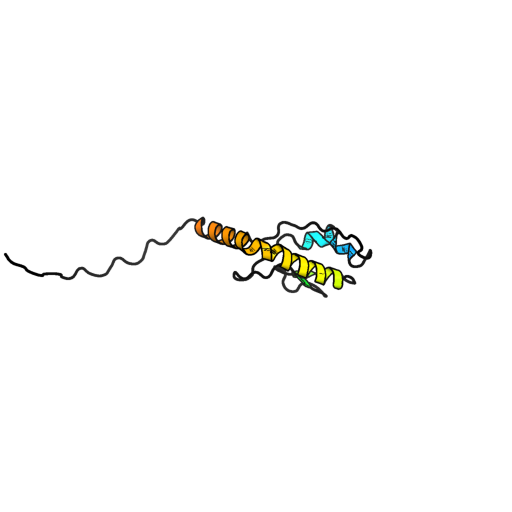6.781 1.00 53.97 98 ALA A C 1
ATOM 719 O O . ALA A 1 98 ? -16.654 -8.518 26.925 1.00 53.97 98 ALA A O 1
ATOM 720 N N . PRO A 1 99 ? -14.977 -9.756 27.760 1.00 47.16 99 PRO A N 1
ATOM 721 C CA . PRO A 1 99 ? -15.692 -10.058 28.992 1.00 47.16 99 PRO A CA 1
ATOM 722 C C . PRO A 1 99 ? -15.985 -8.764 29.755 1.00 47.16 99 PRO A C 1
ATOM 724 O O . PRO A 1 99 ? -15.077 -8.001 30.086 1.00 47.16 99 PRO A O 1
ATOM 727 N N . ALA A 1 100 ? -17.265 -8.541 30.051 1.00 49.00 100 ALA A N 1
ATOM 728 C CA . ALA A 1 100 ? -17.730 -7.522 30.976 1.00 49.00 100 ALA A CA 1
ATOM 729 C C . ALA A 1 100 ? -17.261 -7.877 32.397 1.00 49.00 100 ALA A C 1
ATOM 731 O O . ALA A 1 100 ? -17.974 -8.517 33.163 1.00 49.00 100 ALA A O 1
ATOM 732 N N . ALA A 1 101 ? -16.036 -7.493 32.747 1.00 46.41 101 ALA A N 1
ATOM 733 C CA . ALA A 1 101 ? -15.597 -7.418 34.130 1.00 46.41 101 ALA A CA 1
ATOM 734 C C . ALA A 1 101 ? -15.632 -5.945 34.561 1.00 46.41 101 ALA A C 1
ATOM 736 O O . ALA A 1 101 ? -14.976 -5.108 33.947 1.00 46.41 101 ALA A O 1
ATOM 737 N N . A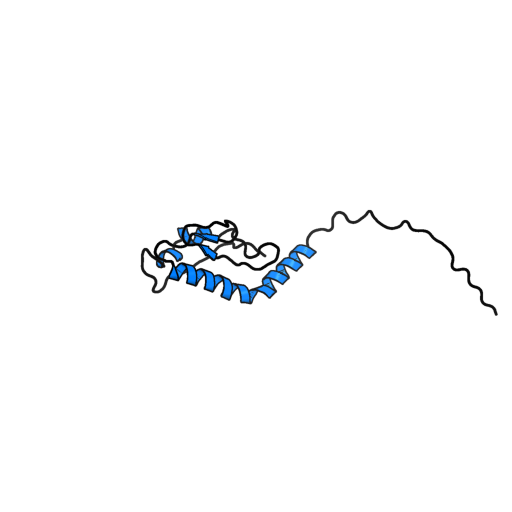LA A 1 102 ? -16.391 -5.682 35.628 1.00 44.03 102 ALA A N 1
ATOM 738 C CA . ALA A 1 102 ? -16.630 -4.398 36.296 1.00 44.03 102 ALA A CA 1
ATOM 739 C C . ALA A 1 102 ? -17.712 -3.484 35.684 1.00 44.03 102 ALA A C 1
ATOM 741 O O . ALA A 1 102 ? -17.435 -2.396 35.191 1.00 44.03 102 ALA A O 1
ATOM 742 N N . ASN A 1 103 ? -18.979 -3.877 35.843 1.00 42.19 103 ASN A N 1
ATOM 743 C CA . ASN A 1 103 ? -20.027 -2.898 36.142 1.00 42.19 103 ASN A CA 1
ATOM 744 C C . ASN A 1 103 ? -21.034 -3.473 37.151 1.00 42.19 103 ASN A C 1
ATOM 746 O O . ASN A 1 103 ? -22.195 -3.700 36.837 1.00 42.19 103 ASN A O 1
ATOM 750 N N . GLU A 1 104 ? -20.559 -3.733 38.369 1.00 43.19 104 GLU A N 1
ATOM 751 C CA . GLU A 1 104 ? -21.405 -3.847 39.559 1.00 43.19 104 GLU A CA 1
ATOM 752 C C . GLU A 1 104 ? -20.825 -2.920 40.626 1.00 43.19 104 GLU A C 1
ATOM 754 O O . GLU A 1 104 ? -19.948 -3.323 41.381 1.00 43.19 104 GLU A O 1
ATOM 759 N N . ALA A 1 105 ? -21.240 -1.652 40.613 1.00 38.06 105 ALA A N 1
ATOM 760 C CA . ALA A 1 105 ? -21.278 -0.764 41.783 1.00 38.06 105 ALA A CA 1
ATOM 761 C C . ALA A 1 105 ? -21.677 0.655 41.350 1.00 38.06 105 ALA A C 1
ATOM 763 O O . ALA A 1 105 ? -20.849 1.559 41.347 1.00 38.06 105 ALA A O 1
ATOM 764 N N . ALA A 1 106 ? -22.939 0.862 40.979 1.00 38.16 106 ALA A N 1
ATOM 765 C CA . ALA A 1 106 ? -23.610 2.147 41.183 1.00 38.16 106 ALA A CA 1
ATOM 766 C C . ALA A 1 106 ? -25.103 2.015 40.868 1.00 38.16 106 ALA A C 1
ATOM 768 O O . ALA A 1 106 ? -25.476 1.538 39.801 1.00 38.16 106 ALA A O 1
ATOM 769 N N . SER A 1 107 ? -25.915 2.533 41.788 1.00 35.69 107 SER A N 1
ATOM 770 C CA . SER A 1 107 ? -27.342 2.850 41.642 1.00 35.69 107 SER A CA 1
ATOM 771 C C . SER A 1 107 ? -28.350 1.772 42.042 1.00 35.69 107 SER A C 1
ATOM 773 O O . SER A 1 107 ? -29.126 1.280 41.230 1.00 35.69 107 SER A O 1
ATOM 775 N N . SER A 1 108 ? -28.459 1.551 43.354 1.00 36.84 108 SER A N 1
ATOM 776 C CA . SER A 1 108 ? -29.773 1.352 43.980 1.00 36.84 108 SER A CA 1
ATOM 777 C C . SER A 1 108 ? -29.809 1.933 45.400 1.00 36.84 108 SER A C 1
ATOM 779 O O . SER A 1 108 ? -30.013 1.222 46.378 1.00 36.84 108 SER A O 1
ATOM 781 N N . GLU A 1 109 ? -29.621 3.247 45.509 1.00 39.91 109 GLU A N 1
ATOM 782 C CA . GLU A 1 109 ? -30.103 4.044 46.642 1.00 39.91 109 GLU A CA 1
ATOM 783 C C . GLU A 1 109 ? -30.803 5.281 46.081 1.00 39.91 109 GLU A C 1
ATOM 785 O O . GLU A 1 109 ? -30.148 6.278 45.815 1.00 39.91 109 GLU A O 1
ATOM 790 N N . VAL A 1 110 ? -32.125 5.207 45.884 1.00 36.62 110 VAL A N 1
ATOM 791 C CA . VAL A 1 110 ? -33.056 6.305 46.204 1.00 36.62 110 VAL A CA 1
ATOM 792 C C . VAL A 1 110 ? -34.414 5.693 46.571 1.00 36.62 110 VAL A C 1
ATOM 794 O O . VAL A 1 110 ? -35.200 5.298 45.719 1.00 36.62 110 VAL A O 1
ATOM 797 N N . SER A 1 111 ? -34.635 5.624 47.883 1.00 37.75 111 SER A N 1
ATOM 798 C CA . SER A 1 111 ? -35.848 6.031 48.600 1.00 37.75 111 SER A CA 1
ATOM 799 C C . SER A 1 111 ? -37.222 5.564 48.092 1.00 37.75 111 SER A C 1
ATOM 801 O O . SER A 1 111 ? -37.845 6.183 47.234 1.00 37.75 111 SER A O 1
ATOM 803 N N . ASN A 1 112 ? -37.771 4.581 48.813 1.00 47.78 112 ASN A N 1
ATOM 804 C CA . ASN A 1 112 ? -39.206 4.444 49.068 1.00 47.78 112 ASN A CA 1
ATOM 805 C C . ASN A 1 112 ? -39.811 5.794 49.492 1.00 47.78 112 ASN A C 1
ATOM 807 O O . ASN A 1 112 ? -39.328 6.389 50.456 1.00 47.78 112 ASN A O 1
ATOM 811 N N . GLN A 1 113 ? -40.888 6.225 48.834 1.00 42.72 113 GLN A N 1
ATOM 812 C CA . GLN A 1 113 ? -41.920 7.088 49.417 1.00 42.72 113 GLN A CA 1
ATOM 813 C C . GLN A 1 113 ? -43.225 6.999 48.605 1.00 42.72 113 GLN A C 1
ATOM 815 O O . GLN A 1 113 ? -43.225 7.127 47.386 1.00 42.72 113 GLN A O 1
ATOM 820 N N . GLN A 1 114 ? -44.300 6.734 49.353 1.00 38.91 114 GLN A N 1
ATOM 821 C CA . GLN A 1 114 ? -45.737 6.873 49.092 1.00 38.91 114 GLN A CA 1
ATOM 822 C C . GLN A 1 114 ? -46.304 6.702 47.666 1.00 38.91 114 GLN A C 1
ATOM 824 O O . GLN A 1 114 ? -46.194 7.583 46.821 1.00 38.91 114 GLN A O 1
ATOM 829 N N . ASN A 1 115 ? -47.195 5.714 47.522 1.00 40.34 115 ASN A N 1
ATOM 830 C CA . ASN A 1 115 ? -48.517 6.001 46.960 1.00 40.34 115 ASN A CA 1
ATOM 831 C C . ASN A 1 115 ? -49.600 5.368 47.846 1.00 40.34 115 ASN A C 1
ATOM 833 O O . ASN A 1 115 ? -49.913 4.184 47.740 1.00 40.34 115 ASN A O 1
ATOM 837 N N . VAL A 1 116 ? -50.112 6.177 48.772 1.00 45.62 116 VAL A N 1
ATOM 838 C CA . VAL A 1 116 ? -51.412 5.964 49.403 1.00 45.62 116 VAL A CA 1
ATOM 839 C C . VAL A 1 116 ? -52.411 6.559 48.423 1.00 45.62 116 VAL A C 1
ATOM 841 O O . VAL A 1 116 ? -52.377 7.768 48.218 1.00 45.62 116 VAL A O 1
ATOM 844 N N . ASN A 1 117 ? -53.282 5.749 47.825 1.00 42.50 117 ASN A N 1
ATOM 845 C CA . ASN A 1 117 ? -54.547 6.288 47.352 1.00 42.50 117 ASN A CA 1
ATOM 846 C C . ASN A 1 117 ? -55.676 5.265 47.476 1.00 42.50 117 ASN A C 1
ATOM 848 O O . ASN A 1 117 ? -55.603 4.143 46.980 1.00 42.50 117 ASN A O 1
ATOM 852 N N . GLU A 1 118 ? -56.687 5.723 48.202 1.00 45.28 118 GLU A N 1
ATOM 853 C CA . GLU A 1 118 ? -57.998 5.152 48.462 1.00 45.28 118 GLU A CA 1
ATOM 854 C C . GLU A 1 118 ? -58.789 4.855 47.183 1.00 45.28 118 GLU A C 1
ATOM 856 O O . GLU A 1 118 ? -58.613 5.537 46.174 1.00 45.28 118 GLU A O 1
ATOM 861 N N . SER A 1 119 ? -59.721 3.898 47.279 1.00 50.19 119 SER A N 1
ATOM 862 C CA . SER A 1 119 ? -61.082 3.869 46.690 1.00 50.19 119 SER A CA 1
ATOM 863 C C . SER A 1 119 ? -61.742 2.579 47.227 1.00 50.19 119 SER A C 1
ATOM 865 O O . SER A 1 119 ? -61.202 1.503 46.990 1.00 50.19 119 SER A O 1
ATOM 867 N N . HIS A 1 120 ? -62.682 2.620 48.188 1.00 42.47 120 HIS A N 1
ATOM 868 C CA . HIS A 1 120 ? -64.148 2.666 47.967 1.00 42.47 120 HIS A CA 1
ATOM 869 C C . HIS A 1 120 ? -64.551 1.759 46.782 1.00 42.47 120 HIS A C 1
ATOM 871 O O . HIS A 1 120 ? -64.102 2.002 45.668 1.00 42.47 120 HIS A O 1
ATOM 877 N N . GLU A 1 121 ? -65.264 0.643 46.956 1.00 42.12 121 GLU A N 1
ATOM 878 C CA . GLU A 1 121 ? -66.603 0.453 47.549 1.00 42.12 121 GLU A CA 1
ATOM 879 C C . GLU A 1 121 ? -66.834 -1.028 47.919 1.00 42.12 121 GLU A C 1
ATOM 881 O O . GLU A 1 121 ? -66.261 -1.902 47.223 1.00 42.12 121 GLU A O 1
#

Foldseek 3Di:
DWFDQWDADQDPPDDPLFLRCCRDPVQRVLRGGATQDDPNHGDAAAEDDPADPDSRRYGHHTDNHVVSRRVVRCVRCVVCVVCVVVVVVVVVVVVVPPDPDDDPDDDDDDDDDDDDDDDDD

InterPro domains:
  IPR007329 FMN-binding [PF04205] (3-80)
  IPR007329 FMN-binding [SM00900] (1-83)
  IPR010204 Na(+)-translocating NADH-quinone reductase subunit C [PTHR37838] (2-95)

Organism: NCBI:txid408170

Radius of gyration: 26.12 Å; chains: 1; bounding box: 81×21×67 Å

Secondary structure (DSSP, 8-state):
--B--------TTPPTTTGGGGGSHHHHGGGTT-BSEETTEE---EEETT--S-TTTEEEPPTT-HHHHHHHHHHHHHHHHTTHHHHHHHHHHHHHHS------SS---------------

pLDDT: mean 83.11, std 21.25, range [35.69, 98.44]